Protein AF-A0AB37HQD8-F1 (afdb_monomer_lite)

Structure (mmCIF, N/CA/C/O backbone):
data_AF-A0AB37HQD8-F1
#
_entry.id   AF-A0AB37HQD8-F1
#
loop_
_atom_site.group_PDB
_atom_site.id
_atom_site.type_symbol
_atom_site.label_atom_id
_atom_site.label_alt_id
_atom_site.label_comp_id
_atom_site.label_asym_id
_atom_site.label_entity_id
_atom_site.label_seq_id
_atom_site.pdbx_PDB_ins_code
_atom_site.Cartn_x
_atom_site.Cartn_y
_atom_site.Cartn_z
_atom_site.occupancy
_atom_site.B_iso_or_equiv
_atom_site.auth_seq_id
_atom_site.auth_comp_id
_atom_site.auth_asym_id
_atom_site.auth_atom_id
_atom_site.pdbx_PDB_model_num
ATOM 1 N N . MET A 1 1 ? 8.212 2.038 -2.313 1.00 57.50 1 MET A N 1
ATOM 2 C CA . MET A 1 1 ? 7.552 1.206 -3.352 1.00 57.50 1 MET A CA 1
ATOM 3 C C . MET A 1 1 ? 8.655 0.395 -4.021 1.00 57.50 1 MET A C 1
ATOM 5 O O . MET A 1 1 ? 8.871 0.474 -5.223 1.00 57.50 1 MET A O 1
ATOM 9 N N . ASP A 1 2 ? 9.415 -0.324 -3.203 1.00 61.12 2 ASP A N 1
ATOM 10 C CA . ASP A 1 2 ? 10.828 -0.574 -3.515 1.00 61.12 2 ASP A CA 1
ATOM 11 C C . ASP A 1 2 ? 10.947 -1.639 -4.615 1.00 61.12 2 ASP A C 1
ATOM 13 O O . ASP A 1 2 ? 11.720 -1.489 -5.553 1.00 61.12 2 ASP A O 1
ATOM 17 N N . ASN A 1 3 ? 10.014 -2.594 -4.624 1.00 79.25 3 ASN A N 1
ATOM 18 C CA . ASN A 1 3 ? 9.944 -3.658 -5.625 1.00 79.25 3 ASN A CA 1
ATOM 19 C C . ASN A 1 3 ? 9.626 -3.144 -7.046 1.00 79.25 3 ASN A C 1
ATOM 21 O O . ASN A 1 3 ? 10.043 -3.748 -8.027 1.00 79.25 3 ASN A O 1
ATOM 25 N N . ILE A 1 4 ? 8.900 -2.026 -7.195 1.00 81.12 4 ILE A N 1
ATOM 26 C CA . ILE A 1 4 ? 8.635 -1.442 -8.526 1.00 81.12 4 ILE A CA 1
ATOM 27 C C . ILE A 1 4 ? 9.871 -0.703 -9.042 1.00 81.12 4 ILE A C 1
ATOM 29 O O . ILE A 1 4 ? 10.106 -0.689 -10.248 1.00 81.12 4 ILE A O 1
ATOM 33 N N . ASP A 1 5 ? 10.657 -0.101 -8.149 1.00 81.81 5 ASP A N 1
ATOM 34 C CA . ASP A 1 5 ? 11.913 0.547 -8.525 1.00 81.81 5 ASP A CA 1
ATOM 35 C C . ASP A 1 5 ? 12.922 -0.479 -9.054 1.00 81.81 5 ASP A C 1
ATOM 37 O O . ASP A 1 5 ? 13.530 -0.266 -10.105 1.00 81.81 5 ASP A O 1
ATOM 41 N N . ASP A 1 6 ? 12.995 -1.645 -8.405 1.00 85.88 6 ASP A N 1
ATOM 42 C C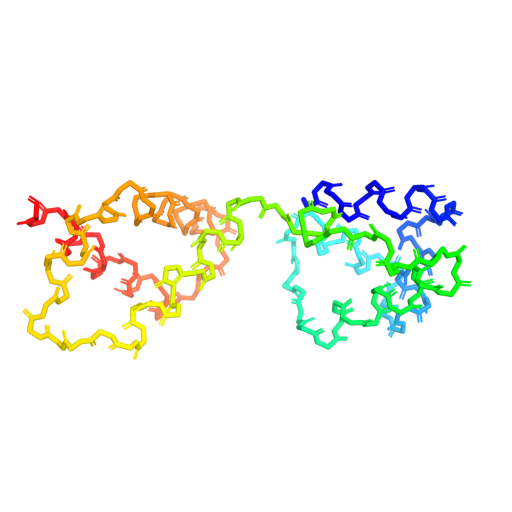A . ASP A 1 6 ? 13.799 -2.776 -8.871 1.00 85.88 6 ASP A CA 1
ATOM 43 C C . ASP A 1 6 ? 13.386 -3.213 -10.285 1.00 85.88 6 ASP A C 1
ATOM 45 O O . ASP A 1 6 ? 14.234 -3.300 -11.173 1.00 85.88 6 ASP A O 1
ATOM 49 N N . LEU A 1 7 ? 12.083 -3.373 -10.552 1.00 85.62 7 LEU A N 1
ATOM 50 C CA . LEU A 1 7 ? 11.578 -3.725 -11.889 1.00 85.62 7 LEU A CA 1
ATOM 51 C C . LEU A 1 7 ? 11.898 -2.663 -12.951 1.00 85.62 7 LEU A C 1
ATOM 53 O O . LEU A 1 7 ? 12.200 -2.985 -14.102 1.00 85.62 7 LEU A O 1
ATOM 57 N N . ILE A 1 8 ? 11.832 -1.382 -12.588 1.00 86.69 8 ILE A N 1
ATOM 58 C CA . ILE A 1 8 ? 12.187 -0.278 -13.489 1.00 86.69 8 ILE A CA 1
ATOM 59 C C . ILE A 1 8 ? 13.686 -0.316 -13.815 1.00 86.69 8 ILE A C 1
ATOM 61 O O . ILE A 1 8 ? 14.073 -0.142 -14.977 1.00 86.69 8 ILE A O 1
ATOM 65 N N . SER A 1 9 ? 14.516 -0.583 -12.807 1.00 86.50 9 SER A N 1
ATOM 66 C CA . SER A 1 9 ? 15.965 -0.721 -12.938 1.00 86.50 9 SER A CA 1
ATOM 67 C C . SER A 1 9 ? 16.350 -1.927 -13.804 1.00 86.50 9 SER A C 1
ATOM 69 O O . SER A 1 9 ? 17.143 -1.789 -14.741 1.00 86.50 9 SER A O 1
ATOM 71 N N . GLU A 1 10 ? 15.729 -3.089 -13.579 1.00 87.62 10 GLU A N 1
ATOM 72 C CA . GLU A 1 10 ? 15.916 -4.309 -14.378 1.00 87.62 10 GLU A CA 1
ATOM 73 C C . GLU A 1 10 ? 15.536 -4.101 -15.851 1.00 87.62 10 GLU A C 1
ATOM 75 O O . GLU A 1 10 ? 16.289 -4.483 -16.757 1.00 87.62 10 GLU A O 1
ATOM 80 N N . ALA A 1 11 ? 14.438 -3.379 -16.101 1.00 87.12 11 ALA A N 1
ATOM 81 C CA . ALA A 1 11 ? 14.004 -2.971 -17.436 1.00 87.12 11 ALA A CA 1
ATOM 82 C C . ALA A 1 11 ? 14.896 -1.887 -18.079 1.00 87.12 11 ALA A C 1
ATOM 84 O O . ALA A 1 11 ? 14.665 -1.498 -19.232 1.00 87.12 11 ALA A O 1
ATOM 85 N N . LYS A 1 12 ? 15.925 -1.404 -17.365 1.00 91.81 12 LYS A N 1
ATOM 86 C CA . LYS A 1 12 ? 16.853 -0.336 -17.773 1.00 91.81 12 LYS A CA 1
ATOM 87 C C . LYS A 1 12 ? 16.130 0.958 -18.142 1.00 91.81 12 LYS A C 1
ATOM 89 O O . LYS A 1 12 ? 16.472 1.610 -19.131 1.00 91.81 12 LYS A O 1
ATOM 94 N N . LEU A 1 13 ? 15.106 1.306 -17.368 1.00 89.31 13 LEU A N 1
ATOM 95 C CA . LEU A 1 13 ? 14.318 2.520 -17.536 1.00 89.31 13 LEU A CA 1
ATOM 96 C C . LEU A 1 13 ? 14.626 3.514 -16.416 1.00 89.31 13 LEU A C 1
ATOM 98 O O . LEU A 1 13 ? 14.904 3.146 -15.283 1.00 89.31 13 LEU A O 1
ATOM 102 N N . THR A 1 14 ? 14.536 4.803 -16.724 1.00 89.88 14 THR A N 1
ATOM 103 C CA . THR A 1 14 ? 14.523 5.864 -15.707 1.00 89.88 14 THR A CA 1
ATOM 104 C C . THR A 1 14 ? 13.088 6.219 -15.311 1.00 89.88 14 THR A C 1
ATOM 106 O O . THR A 1 14 ? 12.170 6.119 -16.129 1.00 89.88 14 THR A O 1
ATOM 109 N N . HIS A 1 15 ? 12.877 6.738 -14.095 1.00 86.69 15 HIS A N 1
ATOM 110 C CA . HIS A 1 15 ? 11.559 7.235 -13.644 1.00 86.69 15 HIS A CA 1
ATOM 111 C C . HIS A 1 15 ? 10.944 8.254 -14.613 1.00 86.69 15 HIS A C 1
ATOM 113 O O . HIS A 1 15 ? 9.735 8.260 -14.848 1.00 86.69 15 HIS A O 1
ATOM 119 N N . ARG A 1 16 ? 11.788 9.092 -15.228 1.00 87.19 16 ARG A N 1
ATOM 120 C CA . ARG A 1 16 ? 11.379 10.058 -16.255 1.00 87.19 16 ARG A CA 1
ATOM 121 C C . ARG A 1 16 ? 10.853 9.364 -17.511 1.00 87.19 16 ARG A C 1
ATOM 123 O O . ARG A 1 16 ? 9.822 9.755 -18.048 1.00 87.19 16 ARG A O 1
ATOM 130 N N . GLU A 1 17 ? 11.547 8.337 -17.999 1.00 86.56 17 GLU A N 1
ATOM 131 C CA . GLU A 1 17 ? 11.096 7.578 -19.171 1.00 86.56 17 GLU A CA 1
ATOM 132 C C . GLU A 1 17 ? 9.801 6.819 -18.899 1.00 86.56 17 GLU A C 1
ATOM 134 O O . GLU A 1 17 ? 8.927 6.793 -19.766 1.00 86.56 17 GLU A O 1
ATOM 139 N N . VAL A 1 18 ? 9.660 6.246 -17.702 1.00 86.62 18 VAL A N 1
ATOM 140 C CA . VAL A 1 18 ? 8.418 5.600 -17.259 1.00 86.62 18 VAL A CA 1
ATOM 141 C C . VAL A 1 18 ? 7.276 6.612 -17.240 1.00 86.62 18 VAL A C 1
ATOM 143 O O . VAL A 1 18 ? 6.242 6.356 -17.851 1.00 86.62 18 VAL A O 1
ATOM 146 N N . SER A 1 19 ? 7.480 7.787 -16.636 1.00 83.12 19 SER A N 1
ATOM 147 C CA . SER A 1 19 ? 6.462 8.846 -16.569 1.00 83.12 19 SER A CA 1
ATOM 148 C C . SER A 1 19 ? 5.983 9.274 -17.958 1.00 83.12 19 SER A C 1
ATOM 150 O O . SER A 1 19 ? 4.782 9.283 -18.231 1.00 83.12 19 SER A O 1
ATOM 152 N N . ASN A 1 20 ? 6.928 9.531 -18.868 1.00 84.56 20 ASN A N 1
ATOM 153 C CA . ASN A 1 20 ? 6.628 9.961 -20.233 1.00 84.56 20 ASN A CA 1
ATOM 154 C C . ASN A 1 20 ? 5.846 8.900 -21.010 1.00 84.56 20 ASN A C 1
ATOM 156 O O . ASN A 1 20 ? 4.901 9.218 -21.730 1.00 84.56 20 ASN A O 1
ATOM 160 N N . ARG A 1 21 ? 6.231 7.628 -20.871 1.00 84.75 21 ARG A N 1
ATOM 161 C CA . ARG A 1 21 ? 5.585 6.518 -21.585 1.00 84.75 21 ARG A CA 1
ATOM 162 C C . ARG A 1 21 ? 4.244 6.121 -20.972 1.00 84.75 21 ARG A C 1
ATOM 164 O O . ARG A 1 21 ? 3.369 5.669 -21.701 1.00 84.75 21 ARG A O 1
ATOM 171 N N . ALA A 1 22 ? 4.055 6.344 -19.672 1.00 82.88 22 ALA A N 1
ATOM 172 C CA . ALA A 1 22 ? 2.765 6.206 -19.000 1.00 82.88 22 ALA A CA 1
ATOM 173 C C . ALA A 1 22 ? 1.793 7.363 -19.323 1.00 82.88 22 ALA A C 1
ATOM 175 O O . ALA A 1 22 ? 0.631 7.324 -18.915 1.00 82.88 22 ALA A O 1
ATOM 176 N N . GLY A 1 23 ? 2.238 8.374 -20.080 1.00 77.69 23 GLY A N 1
ATOM 177 C CA . GLY A 1 23 ? 1.420 9.516 -20.489 1.00 77.69 23 GLY A CA 1
ATOM 178 C C . GLY A 1 23 ? 1.177 10.531 -19.372 1.00 77.69 23 GLY A C 1
ATOM 179 O O . GLY A 1 23 ? 0.192 11.262 -19.434 1.00 77.69 23 GLY A O 1
ATOM 180 N N . ASN A 1 24 ? 2.051 10.560 -18.364 1.00 77.88 24 ASN A N 1
ATOM 181 C CA . ASN A 1 24 ? 1.990 11.489 -17.239 1.00 77.88 24 ASN A CA 1
ATOM 182 C C . ASN A 1 24 ? 3.096 12.557 -17.355 1.00 77.88 24 ASN A C 1
ATOM 184 O O . ASN A 1 24 ? 3.945 12.501 -18.246 1.00 77.88 24 ASN A O 1
ATOM 188 N N . SER A 1 25 ? 3.076 13.564 -16.475 1.00 78.06 25 SER A N 1
ATOM 189 C CA . SER A 1 25 ? 4.099 14.621 -16.465 1.00 78.06 25 SER A CA 1
ATOM 190 C C . SER A 1 25 ? 5.497 14.045 -16.180 1.00 78.06 25 SER A C 1
ATOM 192 O O . SER A 1 25 ? 5.620 13.028 -15.504 1.00 78.06 25 SER A O 1
ATOM 194 N N . ASN A 1 26 ? 6.564 14.702 -16.655 1.00 75.38 26 ASN A N 1
ATOM 195 C CA . ASN A 1 26 ? 7.946 14.185 -16.596 1.00 75.38 26 ASN A CA 1
ATOM 196 C C . ASN A 1 26 ? 8.431 13.749 -15.193 1.00 75.38 26 ASN A C 1
ATOM 198 O O . ASN A 1 26 ? 9.348 12.932 -15.109 1.00 75.38 26 ASN A O 1
ATOM 202 N N . ASN A 1 27 ? 7.849 14.301 -14.121 1.00 76.38 27 ASN A N 1
ATOM 203 C CA . ASN A 1 27 ? 8.218 14.019 -12.729 1.00 76.38 27 ASN A CA 1
ATOM 204 C C . ASN A 1 27 ? 7.160 13.211 -11.964 1.00 76.38 27 ASN A C 1
ATOM 206 O O . ASN A 1 27 ? 7.420 12.821 -10.830 1.00 76.38 27 ASN A O 1
ATOM 210 N N . TRP A 1 28 ? 6.015 12.911 -12.582 1.00 81.75 28 TRP A N 1
ATOM 211 C CA . TRP A 1 28 ? 4.875 12.275 -11.925 1.00 81.75 28 TRP A CA 1
ATOM 212 C C . TRP A 1 28 ? 5.249 10.985 -11.194 1.00 81.75 28 TRP A C 1
ATOM 214 O O . TRP A 1 28 ? 4.886 10.812 -10.039 1.00 81.75 28 TRP A O 1
ATOM 224 N N . PHE A 1 29 ? 6.014 10.084 -11.825 1.00 75.50 29 PHE A N 1
ATOM 225 C CA . PHE A 1 29 ? 6.368 8.824 -11.169 1.00 75.50 29 PHE A CA 1
ATOM 226 C C . PHE A 1 29 ? 7.283 9.050 -9.965 1.00 75.50 29 PHE A C 1
ATOM 228 O O . PHE A 1 29 ? 7.138 8.369 -8.961 1.00 75.50 29 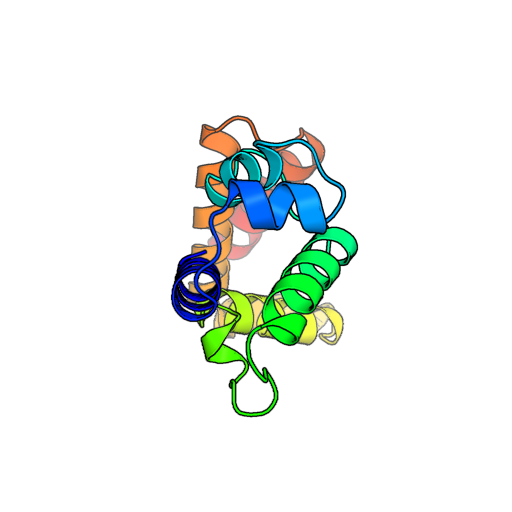PHE A O 1
ATOM 235 N N . ASN A 1 30 ? 8.197 10.019 -10.040 1.00 73.81 30 ASN A N 1
ATOM 236 C CA . ASN A 1 30 ? 9.058 10.360 -8.912 1.00 73.81 30 ASN A CA 1
ATOM 237 C C . ASN A 1 30 ? 8.245 10.990 -7.772 1.00 73.81 30 ASN A C 1
ATOM 239 O O . ASN A 1 30 ? 8.470 10.679 -6.605 1.00 73.81 30 ASN A O 1
ATOM 243 N N . ASP A 1 31 ? 7.275 11.842 -8.092 1.00 71.75 31 ASP A N 1
ATOM 244 C CA . ASP A 1 31 ? 6.379 12.425 -7.094 1.00 71.75 31 ASP A CA 1
ATOM 245 C C . ASP A 1 31 ? 5.518 11.336 -6.444 1.00 71.75 31 ASP A C 1
ATOM 247 O O . ASP A 1 31 ? 5.459 11.243 -5.217 1.00 71.75 31 ASP A O 1
ATOM 251 N N . ALA A 1 32 ? 4.963 10.430 -7.243 1.00 72.00 32 ALA A N 1
ATOM 252 C CA . ALA A 1 32 ? 4.176 9.307 -6.766 1.00 72.00 32 ALA A CA 1
ATOM 253 C C . ALA A 1 32 ? 4.999 8.293 -5.944 1.00 72.00 32 ALA A C 1
ATOM 255 O O . ALA A 1 32 ? 4.573 7.857 -4.877 1.00 72.00 32 ALA A O 1
ATOM 256 N N . TYR A 1 33 ? 6.224 7.982 -6.376 1.00 66.94 33 TYR A N 1
ATOM 257 C CA . TYR A 1 33 ? 7.174 7.133 -5.651 1.00 66.94 33 TYR A CA 1
ATOM 258 C C . TYR A 1 33 ? 7.526 7.711 -4.275 1.00 66.94 33 TYR A C 1
ATOM 260 O O . TYR A 1 33 ? 7.566 6.992 -3.276 1.00 66.94 33 TYR A O 1
ATOM 268 N N . ASN A 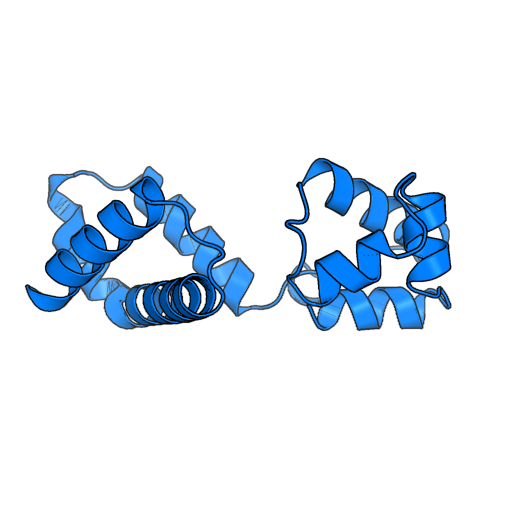1 34 ? 7.701 9.033 -4.197 1.00 67.75 34 ASN A N 1
ATOM 269 C CA . ASN A 1 34 ? 7.939 9.751 -2.944 1.00 67.75 34 ASN A CA 1
ATOM 270 C C . ASN A 1 34 ? 6.656 9.957 -2.109 1.00 67.75 34 ASN A C 1
ATOM 272 O O . ASN A 1 34 ? 6.649 10.721 -1.140 1.00 67.75 34 ASN A O 1
ATOM 276 N N . ASN A 1 35 ? 5.573 9.250 -2.450 1.00 61.16 35 ASN A N 1
ATOM 277 C CA . ASN A 1 35 ? 4.232 9.352 -1.880 1.00 61.16 35 ASN A CA 1
ATOM 278 C C . ASN A 1 35 ? 3.595 10.742 -2.009 1.00 61.16 35 ASN A C 1
ATOM 28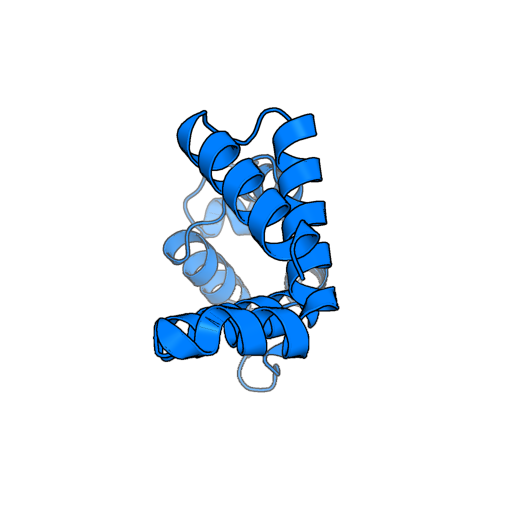0 O O . ASN A 1 35 ? 2.645 11.025 -1.287 1.00 61.16 35 ASN A O 1
ATOM 284 N N . ASN A 1 36 ? 4.121 11.653 -2.829 1.00 56.94 36 ASN A N 1
ATOM 285 C CA . ASN A 1 36 ? 3.596 13.016 -2.987 1.00 56.94 36 ASN A CA 1
ATOM 286 C C . ASN A 1 36 ? 2.342 13.077 -3.863 1.00 56.94 36 ASN A C 1
ATOM 288 O O . ASN A 1 36 ? 1.649 14.089 -3.836 1.00 56.94 36 ASN A O 1
ATOM 292 N N . GLU A 1 37 ? 2.032 11.991 -4.567 1.00 59.91 37 GLU A N 1
ATOM 293 C CA . GLU A 1 37 ? 0.824 11.823 -5.362 1.00 59.91 37 GLU A CA 1
ATOM 294 C C . GLU A 1 37 ? 0.337 10.371 -5.262 1.00 59.91 37 GLU A C 1
ATOM 296 O O . GLU A 1 37 ? 1.148 9.443 -5.229 1.00 59.91 37 GLU A O 1
ATOM 301 N N . ASP A 1 38 ? -0.980 10.165 -5.209 1.00 64.88 38 ASP A N 1
ATOM 302 C CA . ASP A 1 38 ? -1.557 8.822 -5.206 1.00 64.88 38 ASP A CA 1
ATOM 303 C C . ASP A 1 38 ? -1.449 8.183 -6.596 1.00 64.88 38 ASP A C 1
ATOM 305 O O . ASP A 1 38 ? -1.804 8.775 -7.619 1.00 64.88 38 ASP A O 1
ATOM 309 N N . ILE A 1 39 ? -1.019 6.920 -6.650 1.00 67.00 39 ILE A N 1
ATOM 310 C CA . ILE A 1 39 ? -1.050 6.148 -7.894 1.00 67.00 39 ILE A CA 1
ATOM 311 C C . ILE A 1 39 ? -2.425 5.503 -8.042 1.00 67.00 39 ILE A C 1
ATOM 313 O O . ILE A 1 39 ? -2.726 4.480 -7.429 1.00 67.00 39 ILE A O 1
ATOM 317 N N . HIS A 1 40 ? -3.252 6.056 -8.926 1.00 73.44 40 HIS A N 1
ATOM 318 C CA . HIS A 1 40 ? -4.466 5.373 -9.366 1.00 73.44 40 HIS A CA 1
ATOM 319 C C . HIS A 1 40 ? -4.137 4.031 -10.040 1.00 73.44 40 HIS A C 1
ATOM 321 O O . HIS A 1 40 ? -3.151 3.922 -10.769 1.00 73.44 40 HIS A O 1
ATOM 327 N N . ILE A 1 41 ? -5.016 3.031 -9.891 1.00 69.56 41 ILE A N 1
ATOM 328 C CA . ILE A 1 41 ? -4.872 1.702 -10.523 1.00 69.56 41 ILE A CA 1
ATOM 329 C C . ILE A 1 41 ? -4.636 1.826 -12.035 1.00 69.56 41 ILE A C 1
ATOM 331 O O . ILE A 1 41 ? -3.804 1.121 -12.597 1.00 69.56 41 ILE A O 1
ATOM 335 N N . SER A 1 42 ? -5.319 2.758 -12.702 1.00 66.81 42 SER A N 1
ATOM 336 C CA . SER A 1 42 ? -5.130 3.023 -14.131 1.00 66.81 42 SER A CA 1
ATOM 337 C C . SER A 1 42 ? -3.713 3.501 -14.461 1.00 66.81 42 SER A C 1
ATOM 339 O O . SER A 1 42 ? -3.128 3.049 -15.443 1.00 66.81 42 SER A O 1
ATOM 341 N N . SER A 1 43 ? -3.134 4.376 -13.638 1.00 73.69 43 SER A N 1
ATOM 342 C CA . SER A 1 43 ? -1.747 4.824 -13.776 1.00 73.69 43 SER A CA 1
ATOM 343 C C . SER A 1 43 ? -0.761 3.704 -13.448 1.00 73.69 43 SER A C 1
ATOM 345 O O . SER A 1 43 ? 0.231 3.540 -14.153 1.00 73.69 43 SER A O 1
ATOM 347 N N . PHE A 1 44 ? -1.067 2.877 -12.447 1.00 82.38 44 PHE A N 1
ATOM 348 C CA . PHE A 1 44 ? -0.261 1.714 -12.094 1.00 82.38 44 PHE A CA 1
ATOM 349 C C . PHE A 1 44 ? -0.191 0.681 -13.229 1.00 82.38 44 PHE A C 1
ATOM 351 O O . PHE A 1 44 ? 0.892 0.248 -13.614 1.00 82.38 44 PHE A O 1
ATOM 358 N N . VAL A 1 45 ? -1.331 0.347 -13.842 1.00 79.25 45 VAL A N 1
ATOM 359 C CA . VAL A 1 45 ? -1.395 -0.572 -14.992 1.00 79.25 45 VAL A CA 1
ATOM 360 C C . VAL A 1 45 ? -0.592 -0.036 -16.179 1.00 79.25 45 VAL A C 1
ATOM 362 O O . VAL A 1 45 ? 0.092 -0.803 -16.856 1.00 79.25 45 VAL A O 1
ATOM 365 N N . LYS A 1 46 ? -0.614 1.281 -16.420 1.00 79.81 46 LYS A N 1
ATOM 366 C CA . LYS A 1 46 ? 0.221 1.899 -17.460 1.00 79.81 46 LYS A CA 1
ATOM 367 C C . LYS A 1 46 ? 1.712 1.750 -17.158 1.00 79.81 46 LYS A C 1
ATOM 369 O O . LYS A 1 46 ? 2.465 1.430 -18.071 1.00 79.81 46 LYS A O 1
ATOM 374 N N . VAL A 1 47 ? 2.133 1.928 -15.903 1.00 83.69 47 VAL A N 1
ATOM 375 C CA . VAL A 1 47 ? 3.525 1.685 -15.483 1.00 83.69 47 VAL A CA 1
ATOM 376 C C . VAL A 1 47 ? 3.920 0.233 -15.756 1.00 83.69 47 VAL A C 1
ATOM 378 O O . VAL A 1 47 ? 4.922 0.001 -16.430 1.00 83.69 47 VAL A O 1
ATOM 381 N N . LEU A 1 48 ? 3.102 -0.738 -15.333 1.00 86.12 48 LEU A N 1
ATOM 382 C CA . LEU A 1 48 ? 3.365 -2.157 -15.595 1.00 86.12 48 LEU A CA 1
ATOM 383 C C . LEU A 1 48 ? 3.444 -2.467 -17.095 1.00 86.12 48 LEU A C 1
ATOM 385 O O . LEU A 1 48 ? 4.345 -3.179 -17.517 1.00 86.12 48 LEU A O 1
ATOM 389 N N . SER A 1 49 ? 2.569 -1.883 -17.918 1.00 85.12 49 SER A N 1
ATOM 390 C CA . SER A 1 49 ? 2.608 -2.060 -19.375 1.00 85.12 49 SER A CA 1
ATOM 391 C C . SER A 1 49 ? 3.897 -1.515 -20.004 1.00 85.12 49 SER A C 1
ATOM 393 O O . SER A 1 49 ? 4.437 -2.109 -20.937 1.00 85.12 49 SER A O 1
ATOM 395 N N . VAL A 1 50 ? 4.432 -0.397 -19.503 1.00 86.62 50 VAL A N 1
ATOM 396 C CA . VAL A 1 50 ? 5.717 0.143 -19.977 1.00 86.62 50 VAL A CA 1
ATOM 397 C C . VAL A 1 50 ? 6.876 -0.798 -19.641 1.00 86.62 50 VAL A C 1
ATOM 399 O O . VAL A 1 50 ? 7.771 -0.960 -20.474 1.00 86.62 50 VAL A O 1
ATOM 402 N N . ILE A 1 51 ? 6.848 -1.417 -18.459 1.00 85.75 51 ILE A N 1
ATOM 403 C CA . ILE A 1 51 ? 7.854 -2.390 -18.010 1.00 85.75 51 ILE A CA 1
ATOM 404 C C . ILE A 1 51 ? 7.739 -3.694 -18.816 1.00 85.75 51 ILE A C 1
ATOM 406 O O . ILE A 1 51 ? 8.744 -4.168 -19.338 1.00 85.75 51 ILE A O 1
ATOM 410 N N . ASP A 1 52 ? 6.523 -4.212 -19.013 1.00 86.94 52 ASP A N 1
ATOM 411 C CA . ASP A 1 52 ? 6.248 -5.458 -19.751 1.00 86.94 52 ASP A CA 1
ATOM 412 C C . ASP A 1 52 ? 6.770 -5.421 -21.200 1.00 86.94 52 ASP A C 1
ATOM 414 O O . ASP A 1 52 ? 7.308 -6.388 -21.731 1.00 86.94 52 ASP A O 1
ATOM 418 N N . ASN A 1 53 ? 6.734 -4.241 -21.829 1.00 85.56 53 ASN A N 1
ATOM 419 C CA . ASN A 1 53 ? 7.312 -4.023 -23.160 1.00 85.56 53 ASN A CA 1
ATOM 420 C C . ASN A 1 53 ? 8.852 -4.152 -23.212 1.00 85.56 53 ASN A C 1
ATOM 422 O O . ASN A 1 53 ? 9.443 -4.099 -24.297 1.00 85.56 53 ASN A O 1
ATOM 426 N N . LYS A 1 54 ? 9.526 -4.234 -22.062 1.00 86.06 54 LYS A N 1
ATOM 427 C CA . LYS A 1 54 ? 10.985 -4.359 -21.935 1.00 86.06 54 LYS A CA 1
ATOM 428 C C . LYS A 1 54 ? 11.424 -5.660 -21.276 1.00 86.06 54 LYS A C 1
ATOM 430 O O . LYS A 1 54 ? 12.538 -6.101 -21.550 1.00 86.06 54 LYS A O 1
ATOM 435 N N . GLN A 1 55 ? 10.565 -6.265 -20.468 1.00 82.31 55 GLN A N 1
ATOM 436 C CA . GLN A 1 55 ? 10.844 -7.457 -19.679 1.00 82.31 55 GLN A CA 1
ATOM 437 C C . GLN A 1 55 ? 9.563 -8.274 -19.545 1.00 82.31 55 GLN A C 1
ATOM 439 O O . GLN A 1 55 ? 8.530 -7.718 -19.200 1.00 82.31 55 GLN A O 1
ATOM 444 N N . ASP A 1 56 ? 9.627 -9.586 -19.790 1.00 79.38 56 ASP A N 1
ATOM 445 C CA . ASP A 1 56 ? 8.460 -10.455 -19.612 1.00 79.38 56 ASP A CA 1
ATOM 446 C C . ASP A 1 56 ? 8.085 -10.530 -18.125 1.00 79.38 56 ASP A C 1
ATOM 448 O O . ASP A 1 56 ? 8.848 -11.034 -17.292 1.00 79.38 56 ASP A O 1
ATOM 452 N N . LEU A 1 57 ? 6.899 -10.027 -17.780 1.00 80.75 57 LEU A N 1
ATOM 453 C CA . LEU A 1 57 ? 6.416 -10.043 -16.404 1.00 80.75 57 LEU A CA 1
ATOM 454 C C . LEU A 1 57 ? 5.804 -11.390 -15.990 1.00 80.75 57 LEU A C 1
ATOM 456 O O . LEU A 1 57 ? 5.518 -11.574 -14.809 1.00 80.75 57 LEU A O 1
ATOM 460 N N . LYS A 1 58 ? 5.645 -12.369 -16.895 1.00 77.44 58 LYS A N 1
ATOM 461 C CA . LYS A 1 58 ? 4.991 -13.660 -16.585 1.00 77.44 58 LYS A CA 1
ATOM 462 C C . LYS A 1 58 ? 5.669 -14.469 -15.484 1.00 77.44 58 LYS A C 1
ATOM 464 O O . LYS A 1 58 ? 4.985 -15.173 -14.746 1.00 77.44 58 LYS A O 1
ATOM 469 N N . GLU A 1 59 ? 6.993 -14.397 -15.381 1.00 75.38 59 GLU A N 1
ATOM 470 C CA . GLU A 1 59 ? 7.745 -15.119 -14.346 1.00 75.38 59 GLU A CA 1
ATOM 471 C C . GLU A 1 59 ? 7.775 -14.370 -13.003 1.00 75.38 59 GLU A C 1
ATOM 473 O O . GLU A 1 59 ? 8.194 -14.925 -11.982 1.00 75.38 59 GLU A O 1
ATOM 478 N N . HIS A 1 60 ? 7.292 -13.123 -12.970 1.00 77.00 60 HIS A N 1
ATOM 479 C CA . HIS A 1 60 ? 7.292 -12.309 -11.766 1.00 77.00 60 HIS A CA 1
ATOM 480 C C . HIS A 1 60 ? 6.127 -12.701 -10.863 1.00 77.00 60 HIS A C 1
ATOM 482 O O . HIS A 1 60 ? 4.953 -12.661 -11.233 1.00 77.00 60 HIS A O 1
ATOM 488 N N . LYS A 1 61 ? 6.458 -13.079 -9.628 1.00 79.12 61 LYS A N 1
ATOM 489 C CA . LYS A 1 61 ? 5.454 -13.343 -8.594 1.00 79.12 61 LYS A CA 1
ATOM 490 C C . LYS A 1 61 ? 4.846 -12.023 -8.128 1.00 79.12 61 LYS A C 1
ATOM 492 O O . LYS A 1 61 ? 5.487 -10.982 -8.207 1.00 79.12 61 LYS A O 1
ATOM 497 N N . LEU A 1 62 ? 3.654 -12.078 -7.531 1.00 75.56 62 LEU A N 1
ATOM 498 C CA . LEU A 1 62 ? 3.000 -10.908 -6.923 1.00 75.56 62 LEU A CA 1
ATOM 499 C C . LEU A 1 62 ? 3.923 -10.130 -5.973 1.00 75.56 62 LEU A C 1
ATOM 501 O O . LEU A 1 62 ? 3.895 -8.907 -5.974 1.00 75.56 62 LEU A O 1
ATOM 505 N N . LEU A 1 63 ? 4.774 -10.829 -5.215 1.00 79.31 63 LEU A N 1
ATOM 506 C CA . LEU A 1 63 ? 5.736 -10.210 -4.297 1.00 79.31 63 LEU A CA 1
ATOM 507 C C . LEU A 1 63 ? 6.868 -9.443 -4.995 1.00 79.31 63 LEU A C 1
ATOM 509 O O . LEU A 1 63 ? 7.493 -8.599 -4.368 1.00 79.31 63 LEU A O 1
ATOM 513 N N . ASN A 1 64 ? 7.112 -9.690 -6.282 1.00 76.38 64 ASN A N 1
ATOM 514 C CA . ASN A 1 64 ? 8.074 -8.919 -7.070 1.00 76.38 64 ASN A CA 1
ATOM 515 C C . ASN A 1 64 ? 7.496 -7.556 -7.481 1.00 76.38 64 ASN A C 1
ATOM 517 O O . ASN A 1 64 ? 8.232 -6.693 -7.930 1.00 76.38 64 ASN A O 1
ATOM 521 N N . VAL A 1 65 ? 6.180 -7.369 -7.356 1.00 77.19 65 VAL A N 1
ATOM 522 C CA . VAL A 1 65 ? 5.473 -6.144 -7.755 1.00 77.19 65 VAL A CA 1
ATOM 523 C C . VAL A 1 65 ? 4.932 -5.409 -6.530 1.00 77.19 65 VAL A C 1
ATOM 525 O O . VAL A 1 65 ? 5.009 -4.186 -6.440 1.00 77.19 65 VAL A O 1
ATOM 528 N N . PHE A 1 66 ? 4.397 -6.154 -5.565 1.00 79.94 66 PHE A N 1
ATOM 529 C CA . PHE A 1 66 ? 3.797 -5.624 -4.352 1.00 79.94 66 PHE A CA 1
ATOM 530 C C . PHE A 1 66 ? 4.593 -6.041 -3.127 1.00 79.94 66 PHE A C 1
ATOM 532 O O . PHE A 1 66 ? 4.974 -7.202 -2.978 1.00 79.94 66 PHE A O 1
ATOM 539 N N . ASP A 1 67 ? 4.770 -5.099 -2.206 1.00 80.31 67 ASP A N 1
ATOM 540 C CA . ASP A 1 67 ? 5.321 -5.416 -0.898 1.00 80.31 67 ASP A CA 1
ATOM 541 C C . ASP A 1 67 ? 4.387 -6.366 -0.126 1.00 80.31 67 ASP A C 1
ATOM 543 O O . ASP A 1 67 ? 3.156 -6.306 -0.241 1.00 80.31 67 ASP A O 1
ATOM 547 N N . LYS A 1 68 ? 4.971 -7.237 0.702 1.00 81.62 68 LYS A N 1
ATOM 548 C CA . LYS A 1 68 ? 4.218 -8.198 1.514 1.00 81.62 68 LYS A CA 1
ATOM 549 C C . LYS A 1 68 ? 3.197 -7.508 2.424 1.00 81.62 68 LYS A C 1
ATOM 551 O O . LYS A 1 68 ? 2.099 -8.032 2.591 1.00 81.62 68 LYS A O 1
ATOM 556 N N . LYS A 1 69 ? 3.523 -6.337 2.980 1.00 81.00 69 LYS A N 1
ATOM 557 C CA . LYS A 1 69 ? 2.613 -5.531 3.803 1.00 81.00 69 LYS A CA 1
ATOM 558 C C . LYS A 1 69 ? 1.384 -5.097 3.003 1.00 81.00 69 LYS A C 1
ATOM 560 O O . LYS A 1 69 ? 0.274 -5.231 3.504 1.00 81.00 69 LYS A O 1
ATOM 565 N N . ILE A 1 70 ? 1.556 -4.665 1.749 1.00 80.19 70 ILE A N 1
ATOM 566 C CA . ILE A 1 70 ? 0.440 -4.276 0.866 1.00 80.19 70 ILE A CA 1
ATOM 567 C C . ILE A 1 70 ? -0.480 -5.471 0.600 1.00 80.19 70 ILE A C 1
ATOM 569 O O . ILE A 1 70 ? -1.700 -5.339 0.693 1.00 80.19 70 ILE A O 1
ATOM 573 N N . LEU A 1 71 ? 0.086 -6.649 0.323 1.00 83.94 71 LEU A N 1
ATOM 574 C CA . LEU A 1 71 ? -0.711 -7.862 0.112 1.00 83.94 71 LEU A CA 1
ATOM 575 C C . LEU A 1 71 ? -1.472 -8.281 1.381 1.00 83.94 71 LEU A C 1
ATOM 577 O O . LEU A 1 71 ? -2.641 -8.659 1.294 1.00 83.94 71 LEU A O 1
ATOM 581 N N . SER A 1 72 ? -0.851 -8.163 2.558 1.00 84.25 72 SER A N 1
ATOM 582 C CA . SER A 1 72 ? -1.519 -8.414 3.841 1.00 84.25 72 SER A CA 1
ATOM 583 C C . SER A 1 72 ? -2.673 -7.440 4.086 1.00 84.25 72 SER A C 1
ATOM 585 O O . SER A 1 72 ? -3.771 -7.878 4.418 1.00 84.25 72 SER A O 1
ATOM 587 N N . ILE A 1 73 ? -2.463 -6.137 3.865 1.00 83.38 73 ILE A N 1
ATOM 588 C CA . ILE A 1 73 ? -3.509 -5.111 4.013 1.00 83.38 73 ILE A CA 1
ATOM 589 C C . ILE A 1 73 ? -4.662 -5.370 3.034 1.00 83.38 73 ILE A C 1
ATOM 591 O O . ILE A 1 73 ? -5.825 -5.331 3.424 1.00 83.38 73 ILE A O 1
ATOM 595 N N . SER A 1 74 ? -4.363 -5.696 1.774 1.00 82.00 74 SER A N 1
ATOM 596 C CA . SER A 1 74 ? -5.387 -6.032 0.775 1.00 82.00 74 SER A CA 1
ATOM 597 C C . SER A 1 74 ? -6.201 -7.268 1.172 1.00 82.00 74 SER A C 1
ATOM 599 O O . SER A 1 74 ? -7.425 -7.278 1.021 1.00 82.00 74 SER A O 1
ATOM 601 N N . THR A 1 75 ? -5.543 -8.282 1.737 1.00 84.88 75 THR A N 1
ATOM 602 C CA . THR A 1 75 ? -6.213 -9.481 2.256 1.00 84.88 75 THR A CA 1
ATOM 603 C C . THR A 1 75 ? -7.113 -9.139 3.443 1.00 84.88 75 THR A C 1
ATOM 605 O O . THR A 1 75 ? -8.241 -9.619 3.503 1.00 84.88 75 THR A O 1
ATOM 608 N N . LEU A 1 76 ? -6.650 -8.282 4.359 1.00 84.94 76 LEU A N 1
ATOM 609 C CA . LEU A 1 76 ? -7.443 -7.808 5.495 1.00 84.94 76 LEU A CA 1
ATOM 610 C C . LEU A 1 76 ? -8.710 -7.087 5.034 1.00 84.94 76 LEU A C 1
ATOM 612 O O . LEU A 1 76 ? -9.789 -7.422 5.504 1.00 84.94 76 LEU A O 1
ATOM 616 N N . ILE A 1 77 ? -8.589 -6.136 4.101 1.00 83.44 77 ILE A N 1
ATOM 617 C CA . ILE A 1 77 ? -9.732 -5.375 3.572 1.00 83.44 77 ILE A CA 1
ATOM 618 C C . ILE A 1 77 ? -10.748 -6.311 2.911 1.00 83.44 77 ILE A C 1
ATOM 620 O O . ILE A 1 77 ? -11.943 -6.154 3.132 1.00 83.44 77 ILE A O 1
ATOM 624 N N . SER A 1 78 ? -10.273 -7.295 2.143 1.00 79.81 78 SER A N 1
ATOM 625 C CA . SER A 1 78 ? -11.149 -8.265 1.472 1.00 79.81 78 SER A CA 1
ATOM 626 C C . SER A 1 78 ? -11.883 -9.155 2.478 1.00 79.81 78 SER A C 1
ATOM 628 O O . SER A 1 78 ? -13.079 -9.373 2.356 1.00 79.81 78 SER A O 1
ATOM 630 N N . ARG A 1 79 ? -11.189 -9.634 3.519 1.00 85.69 79 ARG A N 1
ATOM 631 C CA . ARG A 1 79 ? -11.838 -10.411 4.585 1.00 85.69 79 ARG A CA 1
ATOM 632 C C . ARG A 1 79 ? -12.836 -9.562 5.372 1.00 85.69 79 ARG A C 1
ATOM 634 O O . ARG A 1 79 ? -13.910 -10.046 5.688 1.00 85.69 79 ARG A O 1
ATOM 641 N N . LEU A 1 80 ? -12.500 -8.301 5.647 1.00 83.75 80 LEU A N 1
ATOM 642 C CA . LEU A 1 80 ? -13.376 -7.372 6.356 1.00 83.75 80 LEU A CA 1
ATOM 643 C C . LEU A 1 80 ? -14.654 -7.066 5.562 1.00 83.75 80 LEU A C 1
ATOM 645 O O . LEU A 1 80 ? -15.706 -6.908 6.168 1.00 83.75 80 LEU A O 1
ATOM 649 N N . SER A 1 81 ? -14.583 -6.975 4.228 1.00 81.56 81 SER A N 1
ATOM 650 C CA . SER A 1 81 ? -15.773 -6.737 3.397 1.00 81.56 81 SER A CA 1
ATOM 651 C C . SER A 1 81 ? -16.746 -7.913 3.365 1.00 81.56 81 SER A C 1
ATOM 653 O O . SER A 1 81 ? -17.921 -7.703 3.073 1.00 81.56 81 SER A O 1
ATOM 655 N N . ASP A 1 82 ? -16.254 -9.115 3.662 1.00 86.00 82 ASP A N 1
ATOM 656 C CA . ASP A 1 82 ? -17.035 -10.353 3.692 1.00 86.00 82 ASP A CA 1
ATOM 657 C C . ASP A 1 82 ? -17.474 -10.737 5.122 1.00 86.00 82 ASP A C 1
ATOM 659 O O . ASP A 1 82 ? -18.148 -11.751 5.300 1.00 86.00 82 ASP A O 1
ATOM 663 N N . GLU A 1 83 ? -17.084 -9.960 6.141 1.00 87.06 83 GLU A N 1
ATOM 664 C CA . GLU A 1 83 ? -17.344 -10.256 7.553 1.00 87.06 83 GLU A CA 1
ATOM 665 C C . GLU A 1 83 ? -18.711 -9.721 8.004 1.00 87.06 83 GLU A C 1
ATOM 667 O O . GLU A 1 83 ? -19.093 -8.589 7.692 1.00 87.06 83 GLU A O 1
ATOM 672 N N . ASP A 1 84 ? -19.440 -10.511 8.796 1.00 88.88 84 ASP A N 1
ATOM 673 C CA . ASP A 1 84 ? -20.705 -10.054 9.372 1.00 88.88 84 ASP A CA 1
ATOM 674 C C . ASP A 1 84 ? -20.455 -9.025 10.484 1.00 88.88 84 ASP A C 1
ATOM 676 O O . ASP A 1 84 ? -19.579 -9.200 11.336 1.00 88.88 84 ASP A O 1
ATOM 680 N N . GLU A 1 85 ? -21.304 -7.992 10.565 1.00 86.00 85 GLU A N 1
ATOM 681 C CA . GLU A 1 85 ? -21.170 -6.901 11.549 1.00 86.00 85 GLU A CA 1
ATOM 682 C C . GLU A 1 85 ? -21.019 -7.395 13.001 1.00 86.00 85 GLU A C 1
ATOM 684 O O . GLU A 1 85 ? -20.304 -6.789 13.802 1.00 86.00 85 GLU A O 1
ATOM 689 N N . GLN A 1 86 ? -21.662 -8.516 13.342 1.00 88.94 86 GLN A N 1
ATOM 690 C CA . GLN A 1 86 ? -21.608 -9.111 14.680 1.00 88.94 86 GLN A CA 1
ATOM 691 C C . GLN A 1 86 ? -20.229 -9.683 15.059 1.00 88.94 86 GLN A C 1
ATOM 693 O O . GLN A 1 86 ? -19.933 -9.771 16.249 1.00 88.94 86 GLN A O 1
ATOM 698 N N . TYR A 1 87 ? -19.384 -10.038 14.083 1.00 87.81 87 TYR A N 1
ATOM 699 C CA . TYR A 1 87 ? -18.057 -10.633 14.300 1.00 87.81 87 TYR A CA 1
ATOM 700 C C . TYR A 1 87 ? -16.903 -9.639 14.126 1.00 87.81 87 TYR A C 1
ATOM 702 O O . TYR A 1 87 ? -15.746 -9.990 14.346 1.00 87.81 87 TYR A O 1
ATOM 710 N N . ILE A 1 88 ? -17.192 -8.370 13.818 1.00 83.25 88 ILE A N 1
ATOM 711 C CA . ILE A 1 88 ? -16.170 -7.338 13.579 1.00 83.25 88 ILE A CA 1
ATOM 712 C C . ILE A 1 88 ? -15.216 -7.166 14.769 1.00 83.25 88 ILE A C 1
ATOM 714 O O . ILE A 1 88 ? -14.020 -6.962 14.574 1.00 83.25 88 ILE A O 1
ATOM 718 N N . ASN A 1 89 ? -15.706 -7.274 16.007 1.00 82.88 89 ASN A N 1
ATOM 719 C CA . ASN A 1 89 ? -14.836 -7.166 17.181 1.00 82.88 89 ASN A CA 1
ATOM 720 C C . ASN A 1 89 ? -13.840 -8.333 17.259 1.00 82.88 89 ASN A C 1
ATOM 722 O O . ASN A 1 89 ? -12.651 -8.100 17.468 1.00 82.88 89 ASN A O 1
ATOM 726 N N . ASP A 1 90 ? -14.305 -9.565 17.041 1.00 86.12 90 ASP A N 1
ATOM 727 C CA . ASP A 1 90 ? -13.455 -10.761 17.043 1.00 86.12 90 ASP A CA 1
ATOM 728 C C . ASP A 1 90 ? -12.449 -10.729 15.886 1.00 86.12 90 ASP A C 1
ATOM 730 O O . ASP A 1 90 ? -11.283 -11.082 16.064 1.00 86.12 90 ASP A O 1
ATOM 734 N N . PHE A 1 91 ? -12.867 -10.209 14.731 1.00 86.75 91 PHE A N 1
ATOM 735 C CA . PHE A 1 91 ? -12.006 -9.966 13.579 1.00 86.75 91 PHE A CA 1
ATOM 736 C C . PHE A 1 91 ? -10.892 -8.949 13.879 1.00 86.75 91 PHE A C 1
ATOM 738 O O . PHE A 1 91 ? -9.718 -9.166 13.567 1.00 86.75 91 PHE A O 1
ATOM 745 N N . ILE A 1 92 ? -11.227 -7.831 14.532 1.00 84.06 92 ILE A N 1
ATOM 746 C CA . ILE A 1 92 ? -10.226 -6.836 14.940 1.00 84.06 92 ILE A CA 1
ATOM 747 C C . ILE A 1 92 ? -9.269 -7.431 15.981 1.00 84.06 92 ILE A C 1
ATOM 749 O O . ILE A 1 92 ? -8.077 -7.134 15.932 1.00 84.06 92 ILE A O 1
ATOM 753 N N . ILE A 1 93 ? -9.746 -8.290 16.892 1.00 85.56 93 ILE A N 1
ATOM 754 C CA . ILE A 1 93 ? -8.885 -9.013 17.844 1.00 85.56 93 ILE A CA 1
ATOM 755 C C . ILE A 1 93 ? -7.906 -9.922 17.101 1.00 85.56 93 ILE A C 1
ATOM 757 O O . ILE A 1 93 ? -6.704 -9.873 17.380 1.00 85.56 93 ILE A O 1
ATOM 761 N N . SER A 1 94 ? -8.399 -10.748 16.171 1.00 87.06 94 SER A N 1
ATOM 762 C CA . SER A 1 94 ? -7.576 -11.744 15.478 1.00 87.06 94 SER A CA 1
ATOM 763 C C . SER A 1 94 ? -6.465 -11.111 14.651 1.00 87.06 94 SER A C 1
ATOM 765 O O . SER A 1 94 ? -5.366 -11.657 14.575 1.00 87.06 94 SER A O 1
ATOM 767 N N . ASP A 1 95 ? -6.731 -9.940 14.073 1.00 87.81 95 ASP A N 1
ATOM 768 C CA . ASP A 1 95 ? -5.817 -9.238 13.177 1.00 87.81 95 ASP A CA 1
ATOM 769 C C . ASP A 1 95 ? -5.301 -7.905 13.774 1.00 87.81 95 ASP A C 1
ATOM 771 O O . ASP A 1 95 ? -4.846 -7.014 13.050 1.00 87.81 95 ASP A O 1
ATOM 775 N N . LYS A 1 96 ? -5.311 -7.765 15.113 1.00 86.81 96 LYS A N 1
ATOM 776 C CA . LYS A 1 96 ? -5.021 -6.509 15.844 1.00 86.81 96 LYS A CA 1
ATOM 777 C C . LYS A 1 96 ? -3.726 -5.816 15.421 1.00 86.81 96 LYS A C 1
ATOM 779 O O . LYS A 1 96 ? -3.706 -4.596 15.278 1.00 86.81 96 LYS A O 1
ATOM 784 N N . GLN A 1 97 ? -2.646 -6.570 15.207 1.00 87.31 97 GLN A N 1
ATOM 785 C CA . GLN A 1 97 ? -1.361 -5.993 14.795 1.00 87.31 97 GLN A CA 1
ATOM 786 C C . GLN A 1 97 ? -1.454 -5.311 13.426 1.00 87.31 97 GLN A C 1
ATOM 788 O O . GLN A 1 97 ? -0.943 -4.210 13.259 1.00 87.31 97 GLN A O 1
ATOM 793 N N . LEU A 1 98 ? -2.141 -5.926 12.463 1.00 85.69 98 LEU A N 1
ATOM 794 C CA . LEU A 1 98 ? -2.264 -5.367 11.120 1.00 85.69 98 LEU A CA 1
ATOM 795 C C . LEU A 1 98 ? -3.146 -4.109 11.123 1.00 85.69 98 LEU A C 1
ATOM 797 O O . LEU A 1 98 ? -2.853 -3.149 10.417 1.00 85.69 98 LE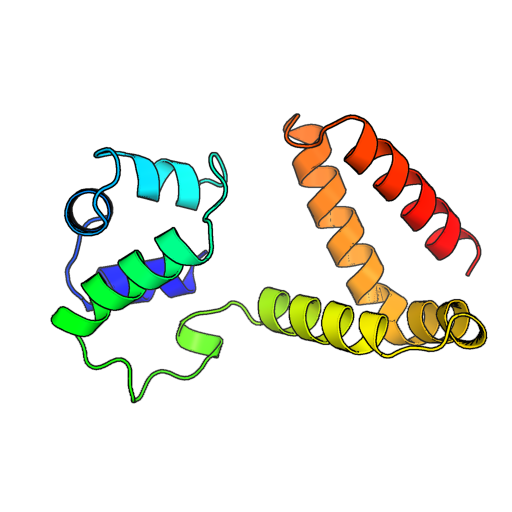U A O 1
ATOM 801 N N . PHE A 1 99 ? -4.170 -4.070 11.977 1.00 87.25 99 PHE A N 1
ATOM 802 C CA . PHE A 1 99 ? -4.952 -2.858 12.230 1.00 87.25 99 PHE A CA 1
ATOM 803 C C . PHE A 1 99 ? -4.119 -1.729 12.859 1.00 87.25 99 PHE A C 1
ATOM 805 O O . PHE A 1 99 ? -4.262 -0.570 12.466 1.00 87.25 99 PHE A O 1
ATOM 812 N N . LEU A 1 100 ? -3.226 -2.047 13.805 1.00 88.56 100 LEU A N 1
ATOM 813 C CA . LEU A 1 100 ? -2.282 -1.074 14.366 1.00 88.56 100 LEU A CA 1
ATOM 814 C C . LEU A 1 100 ? -1.289 -0.569 13.312 1.00 88.56 100 LEU A C 1
ATOM 816 O O . LEU A 1 100 ? -1.000 0.626 13.283 1.00 88.56 100 LEU A O 1
ATOM 820 N N . ASP A 1 101 ? -0.811 -1.443 12.426 1.00 86.94 101 ASP A N 1
ATOM 821 C CA . ASP A 1 101 ? 0.084 -1.064 11.331 1.00 86.94 101 ASP A CA 1
ATOM 822 C C . ASP A 1 101 ? -0.609 -0.097 10.356 1.00 86.94 101 ASP A C 1
ATOM 824 O O . ASP A 1 101 ? -0.026 0.924 9.989 1.00 86.94 101 ASP A O 1
ATOM 828 N N . VAL A 1 102 ? -1.869 -0.372 9.990 1.00 86.69 102 VAL A N 1
ATOM 829 C CA . VAL A 1 102 ? -2.690 0.519 9.148 1.00 86.69 102 VAL A CA 1
ATOM 830 C C . VAL A 1 102 ? -2.925 1.865 9.837 1.00 86.69 102 VAL A C 1
ATOM 832 O O . VAL A 1 102 ? -2.781 2.909 9.203 1.00 86.69 102 VAL A O 1
ATOM 835 N N . LEU A 1 103 ? -3.230 1.871 11.141 1.00 89.62 103 LEU A N 1
ATOM 836 C CA . LEU A 1 103 ? -3.341 3.114 11.912 1.00 89.62 103 LEU A CA 1
ATOM 837 C C . LEU A 1 103 ? -2.027 3.900 11.943 1.00 89.62 103 LEU A C 1
ATOM 839 O O . LEU A 1 103 ? -2.052 5.127 11.872 1.00 89.62 103 LEU A O 1
ATOM 843 N N . GLY A 1 104 ? -0.887 3.215 12.047 1.00 88.56 104 GLY A N 1
ATOM 844 C CA . GLY A 1 104 ? 0.433 3.836 11.981 1.00 88.56 104 GLY A CA 1
ATOM 845 C C . GLY A 1 104 ? 0.694 4.500 10.627 1.00 88.56 104 GLY A C 1
ATOM 846 O O . GLY A 1 104 ? 1.177 5.634 10.576 1.00 88.56 104 GLY A O 1
ATOM 847 N N . ASP A 1 105 ? 0.314 3.834 9.535 1.00 86.12 105 ASP A N 1
ATOM 848 C CA . ASP A 1 105 ? 0.423 4.387 8.183 1.00 86.12 105 ASP A CA 1
ATOM 849 C C . ASP A 1 105 ? -0.482 5.620 8.015 1.00 86.12 105 ASP A C 1
ATOM 851 O O . ASP A 1 105 ? -0.024 6.663 7.540 1.00 86.12 105 ASP A O 1
ATOM 855 N N . TRP A 1 106 ? -1.731 5.555 8.488 1.00 88.88 106 TRP A N 1
ATOM 856 C CA . TRP A 1 106 ? -2.653 6.696 8.497 1.00 88.88 106 TRP A CA 1
ATOM 857 C C . TRP A 1 106 ? -2.147 7.862 9.351 1.00 88.88 106 TRP A C 1
ATOM 859 O O . TRP A 1 106 ? -2.182 9.002 8.894 1.00 88.88 106 TRP A O 1
ATOM 869 N N . ALA A 1 107 ? -1.573 7.603 10.528 1.00 88.44 107 ALA A N 1
ATOM 870 C CA . ALA A 1 107 ? -0.949 8.642 11.350 1.00 88.44 107 ALA A CA 1
ATOM 871 C C . ALA A 1 107 ? 0.234 9.317 10.632 1.00 88.44 107 ALA A C 1
ATOM 873 O O . ALA A 1 107 ? 0.420 10.531 10.730 1.00 88.44 107 ALA A O 1
ATOM 874 N N . SER A 1 108 ? 1.019 8.558 9.858 1.00 88.62 108 SER A N 1
ATOM 875 C CA . SER A 1 108 ? 2.080 9.126 9.016 1.00 88.62 108 SER A CA 1
ATOM 876 C C . SER A 1 108 ? 1.517 10.035 7.919 1.00 88.62 108 SER A C 1
ATOM 878 O O . SER A 1 108 ? 2.095 11.085 7.626 1.00 88.62 108 SER A O 1
ATOM 880 N N . MET A 1 109 ? 0.389 9.655 7.312 1.00 86.62 109 MET A N 1
ATOM 881 C CA . MET A 1 109 ? -0.302 10.476 6.313 1.00 86.62 109 MET A CA 1
ATOM 882 C C . MET A 1 109 ? -0.902 11.742 6.930 1.00 86.62 109 MET A C 1
ATOM 884 O O . MET A 1 109 ? -0.771 12.820 6.346 1.00 86.62 109 MET A O 1
ATOM 888 N N . GLU A 1 110 ? -1.496 11.638 8.120 1.00 88.12 110 GLU A N 1
ATOM 889 C CA . GLU A 1 110 ? -2.023 12.777 8.873 1.00 88.12 110 GLU A CA 1
ATOM 890 C C . GLU A 1 110 ? -0.916 13.787 9.185 1.00 88.12 110 GLU A C 1
ATOM 892 O O . GLU A 1 110 ? -1.054 14.966 8.865 1.00 88.12 110 GLU A O 1
ATOM 897 N N . TYR A 1 111 ? 0.223 13.320 9.711 1.00 88.12 111 TYR A N 1
ATOM 898 C CA . TYR A 1 111 ? 1.389 14.162 9.996 1.00 88.12 111 TYR A CA 1
ATOM 899 C C . TYR A 1 111 ? 1.894 14.912 8.753 1.00 88.12 111 TYR A C 1
ATOM 901 O O . TYR A 1 111 ? 2.380 16.039 8.840 1.00 88.12 111 TYR A O 1
ATOM 909 N N . LYS A 1 112 ? 1.748 14.302 7.573 1.00 88.12 112 LYS A N 1
ATOM 910 C CA . LYS A 1 112 ? 2.103 14.895 6.276 1.00 88.12 112 LYS A CA 1
ATOM 911 C C . LYS A 1 112 ? 0.992 15.767 5.674 1.00 88.12 112 LYS A C 1
ATOM 913 O O . LYS A 1 112 ? 1.158 16.228 4.548 1.00 88.12 112 LYS A O 1
ATOM 918 N N . ASN A 1 113 ? -0.110 16.001 6.391 1.00 86.44 113 ASN A N 1
ATOM 919 C CA . ASN A 1 113 ? -1.305 16.722 5.933 1.00 86.44 113 ASN A CA 1
ATOM 920 C C . ASN A 1 113 ? -1.936 16.133 4.660 1.00 86.44 113 ASN A C 1
ATOM 922 O O . ASN A 1 113 ? -2.439 16.870 3.814 1.00 86.44 113 ASN A O 1
ATOM 926 N N . LYS A 1 114 ? -1.892 14.804 4.512 1.00 85.31 114 LYS A N 1
ATOM 927 C CA . LYS A 1 114 ? -2.439 14.094 3.342 1.00 85.31 114 LYS A CA 1
ATOM 928 C C . LYS A 1 114 ? -3.840 13.536 3.560 1.00 85.31 114 LYS A C 1
ATOM 930 O O . LYS A 1 114 ? -4.430 13.045 2.610 1.00 85.31 114 LYS A O 1
ATOM 935 N N . LEU A 1 115 ? -4.363 13.624 4.783 1.00 86.25 115 LEU A N 1
ATOM 936 C CA . LEU A 1 115 ? -5.727 13.209 5.100 1.00 86.25 115 LEU A CA 1
ATOM 937 C C . LEU A 1 115 ? -6.689 14.397 5.073 1.00 86.25 115 LEU A C 1
ATOM 939 O O . LEU A 1 115 ? -6.406 15.455 5.645 1.00 86.25 115 LEU A O 1
ATOM 943 N N . ASN A 1 116 ? -7.855 14.197 4.466 1.00 89.56 116 ASN A N 1
ATOM 944 C CA . ASN A 1 116 ? -8.983 15.114 4.579 1.00 89.56 116 ASN A CA 1
ATOM 945 C C . ASN A 1 116 ? -9.740 14.918 5.909 1.00 89.56 116 ASN A C 1
ATOM 947 O O . ASN A 1 116 ? -9.531 13.951 6.639 1.00 89.56 116 ASN A O 1
ATOM 951 N N . GLU A 1 117 ? -10.645 15.842 6.239 1.00 90.44 117 GLU A N 1
ATOM 952 C CA . GLU A 1 117 ? -11.367 15.819 7.523 1.00 90.44 117 GLU A CA 1
ATOM 953 C C . GLU A 1 117 ? -12.211 14.554 7.731 1.00 90.44 117 GLU A C 1
ATOM 955 O O . GLU A 1 117 ? -12.289 14.037 8.845 1.00 90.44 117 GLU A O 1
ATOM 960 N N . LYS A 1 118 ? -12.794 14.002 6.660 1.00 91.69 118 LYS A N 1
ATOM 961 C CA . LYS A 1 118 ? -13.564 12.756 6.740 1.00 91.69 118 LYS A CA 1
ATOM 962 C C . LYS A 1 118 ? -12.657 11.567 7.065 1.00 91.69 118 LYS A C 1
ATOM 964 O O . LYS A 1 118 ? -13.032 10.713 7.861 1.00 91.69 118 LYS A O 1
ATOM 969 N N . GLU A 1 119 ? -11.470 11.508 6.469 1.00 88.19 119 GLU A N 1
ATOM 970 C CA . GLU A 1 119 ? -10.476 10.463 6.742 1.00 88.19 119 GLU A CA 1
ATOM 971 C C . GLU A 1 119 ? -9.956 10.539 8.178 1.00 88.19 119 GLU A C 1
ATOM 973 O O . GLU A 1 119 ? -9.888 9.511 8.848 1.00 88.19 119 GLU A O 1
ATOM 978 N N . LYS A 1 120 ? -9.692 11.747 8.691 1.00 91.00 120 LYS A N 1
ATOM 979 C CA . LYS A 1 120 ? -9.321 11.955 10.101 1.00 91.00 120 LYS A CA 1
ATOM 980 C C . LYS A 1 120 ? -10.422 11.494 11.059 1.00 91.00 120 LYS A C 1
ATOM 982 O O . LYS A 1 120 ? -10.144 10.818 12.047 1.00 91.00 120 LYS A O 1
ATOM 987 N N . GLU A 1 121 ? -11.685 11.801 10.755 1.00 92.00 121 GLU A N 1
ATOM 988 C CA . GLU A 1 121 ? -12.820 11.343 11.566 1.00 92.00 121 GLU A CA 1
ATOM 989 C C . GLU A 1 121 ? -12.913 9.808 11.596 1.00 92.00 121 GLU A C 1
ATOM 991 O O . GLU A 1 121 ? -13.135 9.209 12.652 1.00 92.00 121 GLU A O 1
ATOM 996 N N . ILE A 1 122 ? -12.727 9.151 10.446 1.00 88.12 122 ILE A N 1
ATOM 997 C CA . ILE A 1 122 ? -12.718 7.684 10.356 1.00 88.12 122 ILE A CA 1
ATOM 998 C C . ILE A 1 122 ? -11.533 7.112 11.143 1.00 88.12 122 ILE A C 1
ATOM 1000 O O . ILE A 1 122 ? -11.712 6.146 11.885 1.00 88.12 122 ILE A O 1
ATOM 1004 N N . MET A 1 123 ? -10.350 7.720 11.037 1.00 88.81 123 MET A N 1
ATOM 1005 C CA . MET A 1 123 ? -9.151 7.299 11.762 1.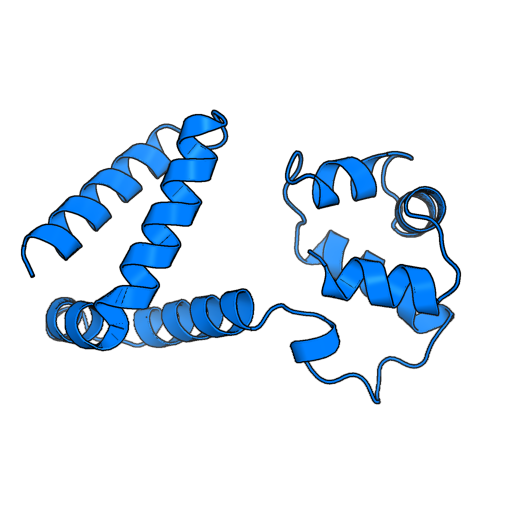00 88.81 123 MET A CA 1
ATOM 1006 C C . MET A 1 123 ? -9.377 7.284 13.276 1.00 88.81 123 MET A C 1
ATOM 1008 O O . MET A 1 123 ? -9.080 6.284 13.933 1.00 88.81 123 MET A O 1
ATOM 1012 N N . GLU A 1 124 ? -9.965 8.344 13.832 1.00 89.25 124 GLU A N 1
ATOM 1013 C CA . GLU A 1 124 ? -10.268 8.407 15.265 1.00 89.25 124 GLU A CA 1
ATOM 1014 C C . GLU A 1 124 ? -11.320 7.367 15.685 1.00 89.25 124 GLU A C 1
ATOM 1016 O O . GLU A 1 124 ? -11.180 6.734 16.734 1.00 89.25 124 GLU A O 1
ATOM 1021 N N . LYS A 1 125 ? -12.329 7.086 14.848 1.00 86.56 125 LYS A N 1
ATOM 1022 C CA . LYS A 1 125 ? -13.292 5.999 15.117 1.00 86.56 125 LYS A CA 1
ATOM 1023 C C . LYS A 1 125 ? -12.610 4.632 15.181 1.00 86.56 125 LYS A C 1
ATOM 1025 O O . LYS A 1 125 ? -12.871 3.866 16.110 1.00 86.56 125 LYS A O 1
ATOM 1030 N N . VAL A 1 126 ? -11.722 4.337 14.233 1.00 83.62 126 VAL A N 1
ATOM 1031 C CA . VAL A 1 126 ? -10.966 3.074 14.186 1.00 83.62 126 VAL A CA 1
ATOM 1032 C C . VAL A 1 126 ? -10.042 2.942 15.400 1.00 83.62 126 VAL A C 1
ATOM 1034 O O . VAL A 1 126 ? -10.010 1.898 16.047 1.00 83.62 126 VAL A O 1
ATOM 1037 N N . LYS A 1 127 ? -9.356 4.022 15.780 1.00 87.94 127 LYS A N 1
ATOM 1038 C CA . LYS A 1 127 ? -8.514 4.077 16.983 1.00 87.94 127 LYS A CA 1
ATOM 1039 C C . LYS A 1 127 ? -9.301 3.783 18.259 1.00 87.94 127 LYS A C 1
ATOM 1041 O O . LYS A 1 127 ? -8.846 2.994 19.086 1.00 87.94 127 LYS A O 1
ATOM 1046 N N . ILE A 1 128 ? -10.499 4.355 18.399 1.00 86.88 128 ILE A N 1
ATOM 1047 C CA . ILE A 1 128 ? -11.395 4.057 19.524 1.00 86.88 128 ILE A CA 1
ATOM 1048 C C . ILE A 1 128 ? -11.783 2.574 19.525 1.00 86.88 128 ILE A C 1
ATOM 1050 O O . ILE A 1 128 ? -11.718 1.946 20.580 1.00 86.88 128 ILE A O 1
ATOM 1054 N N . LEU A 1 129 ? -12.160 2.011 18.373 1.00 81.25 129 LEU A N 1
ATOM 1055 C CA . LEU A 1 129 ? -12.539 0.598 18.252 1.00 81.25 129 LEU A CA 1
ATOM 1056 C C . LEU A 1 129 ? -11.409 -0.331 18.706 1.00 81.25 129 LEU A C 1
ATOM 1058 O O . LEU A 1 129 ? -11.625 -1.168 19.575 1.00 81.25 129 LEU A O 1
ATOM 1062 N N . ILE A 1 130 ? -10.191 -0.119 18.208 1.00 84.31 130 ILE A N 1
ATOM 1063 C CA . ILE A 1 130 ? -9.026 -0.945 18.561 1.00 84.31 130 ILE A CA 1
ATOM 1064 C C . ILE A 1 130 ? -8.626 -0.774 20.033 1.00 84.31 130 ILE A C 1
ATOM 1066 O O . ILE A 1 130 ? -8.159 -1.722 20.654 1.00 84.31 130 ILE A O 1
ATOM 1070 N N . SER A 1 131 ? -8.811 0.418 20.614 1.00 83.56 131 SER A N 1
ATOM 1071 C CA . SER A 1 131 ? -8.480 0.688 22.024 1.00 83.56 131 SER A CA 1
ATOM 1072 C C . SER A 1 131 ? -9.451 0.065 23.034 1.00 83.56 131 SER A C 1
ATOM 1074 O O . SER A 1 131 ? -9.095 -0.104 24.198 1.00 83.56 131 SER A O 1
ATOM 1076 N N . LYS A 1 132 ? -10.679 -0.247 22.603 1.00 74.19 132 LYS A N 1
ATOM 1077 C CA . LYS A 1 132 ? -11.725 -0.875 23.429 1.00 74.19 132 LYS A CA 1
ATOM 1078 C C . LYS A 1 132 ? -11.600 -2.399 23.500 1.00 74.19 132 LYS A C 1
ATOM 1080 O O . LYS A 1 132 ? -12.365 -3.026 24.230 1.00 74.19 132 LYS A O 1
ATOM 1085 N N . ILE A 1 133 ? -10.671 -2.953 22.727 1.00 63.78 133 ILE A N 1
ATOM 1086 C CA . ILE A 1 133 ? -10.418 -4.374 22.519 1.00 63.78 133 ILE A CA 1
ATOM 1087 C C . ILE A 1 133 ? -9.088 -4.751 23.170 1.00 63.78 133 ILE A C 1
ATOM 1089 O O . ILE A 1 133 ? -9.063 -5.701 23.976 1.00 63.78 133 ILE A O 1
#

Secondary structure (DSSP, 8-state):
-HHHHHHHHHTT--HHHHHHHTTS-TTHHHHHHTTSS---HHHHHHHHHHHHTTS-GGG--GGGTS-HHHHHHHHHHHHHHTS-GGGHHHHHHHTHHHHHHHHHHHHHHHHTT---HHHHHHHHHHHHHHHT-

Foldseek 3Di:
DVLLVVLCVVLVHDQQRLCVQLVHPSCVSVCVVVVVDPQDPSSVVSSVVVSCVRDPCPVPDPCSVDPPLVVVVVVLVVVVVVDDPVCVLVSCVVCVVNLVVVLVVLVVCVVVVNDDPVSVVVSVVSVVSSVVD

pLDDT: mean 82.16, std 7.43, range [56.94, 92.0]

Organism: NCBI:txid46224

Radius of gyration: 17.79 Å; chains: 1; bounding box: 38×32×47 Å

Sequence (133 aa):
MDNIDDLISEAKLTHREVSNRAGNSNNWFNDAYNNNEDIHISSFVKVLSVIDNKQDLKEHKLLNVFDKKILSISTLISRLSDEDEQYINDFIISDKQLFLDVLGDWASMEYKNKLNEKEKEIMEKVKILISKI